Protein AF-A0A5N5L1R4-F1 (afdb_monomer_lite)

Foldseek 3Di:
DCCPVVCVQQPPDPVSVVVVVVVCVVVCVVVVVVVVVVVVCVVCPCPDCVNCVVVVVVVVVD

pLDDT: mean 90.96, std 11.71, range [50.22, 98.62]

Radius of gyration: 22.08 Å; chains: 1; bounding box: 38×36×55 Å

Secondary structure (DSSP, 8-state):
---HHHIIIIISSHHHHHHHHHHHHHHHHHHHHHHHHHHHHHHTTTTSHHHHHHHHHHTTT-

Sequence (62 aa):
AQFGPVYNLFFRKNYAMLGVVFASAFAWEMAYDSTMNGVWDRINKGRQWKDIRAKYVEGAEE

Structure (mmCIF, N/CA/C/O backbone):
data_AF-A0A5N5L1R4-F1
#
_entry.id   AF-A0A5N5L1R4-F1
#
loop_
_atom_site.group_PDB
_atom_site.id
_atom_site.type_symbol
_atom_site.label_atom_id
_atom_site.label_alt_id
_atom_site.label_comp_id
_atom_site.label_asym_id
_atom_site.label_entity_id
_atom_site.label_seq_id
_atom_site.pdbx_PDB_ins_code
_atom_site.Cartn_x
_atom_site.Cartn_y
_atom_site.Cartn_z
_atom_site.occupancy
_atom_site.B_iso_or_equiv
_atom_site.auth_seq_id
_atom_site.auth_comp_id
_atom_site.auth_asym_id
_atom_site.auth_atom_id
_atom_site.pdbx_PDB_model_num
ATOM 1 N N . ALA A 1 1 ? -7.575 17.910 19.396 1.00 55.41 1 ALA A N 1
ATOM 2 C CA . ALA A 1 1 ? -8.493 17.154 18.519 1.00 55.41 1 ALA A CA 1
ATOM 3 C C . ALA A 1 1 ? -9.323 16.202 19.373 1.00 55.41 1 ALA A C 1
ATOM 5 O O . ALA A 1 1 ? -8.763 15.565 20.259 1.00 55.41 1 ALA A O 1
ATOM 6 N N . GLN A 1 2 ? -10.641 16.141 19.170 1.00 63.97 2 GLN A N 1
ATOM 7 C CA . GLN A 1 2 ? -11.523 15.291 19.973 1.00 63.97 2 GLN A CA 1
ATOM 8 C C . GLN A 1 2 ? -11.688 13.931 19.278 1.00 63.97 2 GLN A C 1
ATOM 10 O O . GLN A 1 2 ? -12.549 13.752 18.426 1.00 63.97 2 GLN A O 1
ATOM 15 N N . PHE A 1 3 ? -10.846 12.960 19.638 1.00 80.06 3 PHE A N 1
ATOM 16 C CA . PHE A 1 3 ? -10.863 11.592 19.086 1.00 80.06 3 PHE A CA 1
ATOM 17 C C . PHE A 1 3 ? -12.012 10.715 19.619 1.00 80.06 3 PHE A C 1
ATOM 19 O O . PHE A 1 3 ? -12.059 9.515 19.356 1.00 80.06 3 PHE A O 1
ATOM 26 N N . GLY A 1 4 ? -12.944 11.303 20.375 1.00 84.50 4 GLY A N 1
ATOM 27 C CA . GLY A 1 4 ? -14.006 10.600 21.096 1.00 84.50 4 GLY A CA 1
ATOM 28 C C . GLY A 1 4 ? -14.847 9.659 20.226 1.00 84.50 4 GLY A C 1
ATOM 29 O O . GLY A 1 4 ? -15.006 8.503 20.611 1.00 84.50 4 GLY A O 1
ATOM 30 N N . PRO A 1 5 ? -15.359 10.085 19.056 1.00 91.06 5 PRO A N 1
ATOM 31 C CA . PRO A 1 5 ? -16.179 9.215 18.210 1.00 91.06 5 PRO A CA 1
ATOM 32 C C . PRO A 1 5 ? -15.416 8.003 17.654 1.00 91.06 5 PRO A C 1
ATOM 34 O O . PRO A 1 5 ? -15.891 6.878 17.772 1.00 91.06 5 PRO A O 1
ATOM 37 N N . VAL A 1 6 ? -14.204 8.211 17.126 1.00 88.81 6 VAL A N 1
ATOM 38 C CA . VAL A 1 6 ? -13.355 7.142 16.560 1.00 88.81 6 VAL A CA 1
ATOM 39 C C . VAL A 1 6 ? -12.920 6.157 17.647 1.00 88.81 6 VAL A C 1
ATOM 41 O O . VAL A 1 6 ? -13.011 4.945 17.463 1.00 88.81 6 VAL A O 1
ATOM 44 N N . TYR A 1 7 ? -12.505 6.667 18.808 1.00 88.75 7 TYR A N 1
ATOM 45 C CA . TYR A 1 7 ? -12.119 5.835 19.945 1.00 88.75 7 TYR A CA 1
ATOM 46 C C . TYR A 1 7 ? -13.292 4.993 20.461 1.00 88.75 7 TYR A C 1
ATOM 48 O O . TYR A 1 7 ? -13.149 3.788 20.661 1.00 88.75 7 TYR A O 1
ATOM 56 N N . ASN A 1 8 ? -14.468 5.604 20.639 1.00 89.56 8 ASN A N 1
ATOM 57 C CA . ASN A 1 8 ? -15.656 4.892 21.107 1.00 89.56 8 ASN A CA 1
ATOM 58 C C . ASN A 1 8 ? -16.111 3.803 20.128 1.00 89.56 8 ASN A C 1
ATOM 60 O O . ASN A 1 8 ? -16.585 2.762 20.581 1.00 89.56 8 ASN A O 1
ATOM 64 N N . LEU A 1 9 ? -15.952 4.036 18.824 1.00 87.62 9 LEU A N 1
ATOM 65 C CA . LEU A 1 9 ? -16.359 3.104 17.777 1.00 87.62 9 LEU A CA 1
ATOM 66 C C . LEU A 1 9 ? -15.394 1.919 17.633 1.00 87.62 9 LEU A C 1
ATOM 68 O O . LEU A 1 9 ? -15.838 0.776 17.589 1.00 87.62 9 LEU A O 1
ATOM 72 N N . PHE A 1 10 ? -14.086 2.178 17.583 1.00 88.81 10 PHE A N 1
ATOM 73 C CA . PHE A 1 10 ? -13.10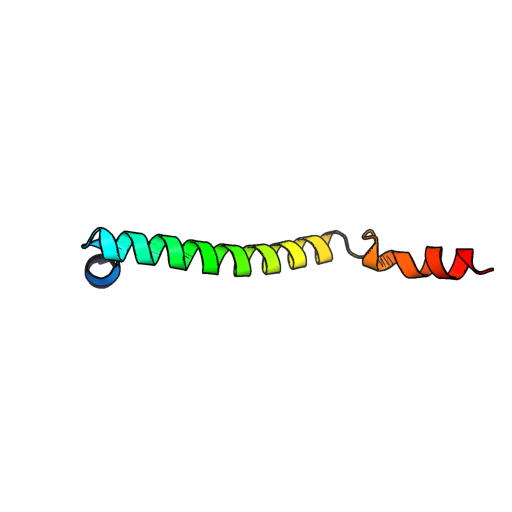4 1.158 17.198 1.00 88.81 10 PHE A CA 1
ATOM 74 C C . PHE A 1 10 ? -12.246 0.636 18.355 1.00 88.81 10 PHE A C 1
ATOM 76 O O . PHE A 1 10 ? -11.819 -0.512 18.319 1.00 88.81 10 PHE A O 1
ATOM 83 N N . PHE A 1 11 ? -12.004 1.440 19.395 1.00 90.88 11 PHE A N 1
ATOM 84 C CA . PHE A 1 11 ? -10.956 1.157 20.390 1.00 90.88 11 PHE A CA 1
ATOM 85 C C . PHE A 1 11 ? -11.466 0.975 21.827 1.00 90.88 11 PHE A C 1
ATOM 87 O O . PHE A 1 11 ? -10.740 0.463 22.673 1.00 90.88 11 PHE A O 1
ATOM 94 N N . ARG A 1 12 ? -12.720 1.334 22.131 1.00 92.81 12 ARG A N 1
ATOM 95 C CA . ARG A 1 12 ? -13.284 1.224 23.492 1.00 92.81 12 ARG A CA 1
ATOM 96 C C . ARG A 1 12 ? -13.572 -0.214 23.943 1.00 92.81 12 ARG A C 1
ATOM 98 O O . ARG A 1 12 ? -13.692 -0.467 25.142 1.00 92.81 12 ARG A O 1
ATOM 105 N N . LYS A 1 13 ? -13.755 -1.153 23.014 1.00 95.31 13 LYS A N 1
ATOM 106 C CA . LYS A 1 13 ? -14.040 -2.566 23.315 1.00 95.31 13 LYS A CA 1
ATOM 107 C C . LYS A 1 13 ? -12.886 -3.432 22.824 1.00 95.31 13 LYS A C 1
ATOM 109 O O . LYS A 1 13 ? -12.591 -3.410 21.637 1.00 95.31 13 LYS A O 1
ATOM 114 N N . ASN A 1 14 ? -12.295 -4.233 23.714 1.00 92.62 14 ASN A N 1
ATOM 115 C CA . ASN A 1 14 ? -11.094 -5.024 23.409 1.00 92.62 14 ASN A CA 1
ATOM 116 C C . ASN A 1 14 ? -11.255 -5.929 22.180 1.00 92.62 14 ASN A C 1
ATOM 118 O O . ASN A 1 14 ? -10.358 -5.971 21.351 1.00 92.62 14 ASN A O 1
ATOM 122 N N . TYR A 1 15 ? -12.393 -6.614 22.024 1.00 94.94 15 TYR A N 1
ATOM 123 C CA . TYR A 1 15 ? -12.618 -7.481 20.861 1.00 94.94 15 TYR A CA 1
ATOM 124 C C . TYR A 1 15 ? -12.725 -6.683 19.548 1.00 94.94 15 TYR A C 1
ATOM 126 O O . TYR A 1 15 ? -12.176 -7.099 18.533 1.00 94.94 15 TYR A O 1
ATOM 134 N N . ALA A 1 16 ? -13.391 -5.521 19.574 1.00 94.38 16 ALA A N 1
ATOM 135 C CA . ALA A 1 16 ? -13.529 -4.649 18.409 1.00 94.38 16 ALA A CA 1
ATOM 136 C C . ALA A 1 16 ? -12.173 -4.045 18.026 1.00 94.38 16 ALA A C 1
ATOM 138 O O . ALA A 1 16 ? -11.796 -4.082 16.859 1.00 94.38 16 ALA A O 1
ATOM 139 N N . MET A 1 17 ? -11.403 -3.596 19.021 1.00 95.19 17 MET A N 1
ATOM 140 C CA . MET A 1 17 ? -10.024 -3.146 18.845 1.00 95.19 17 MET A CA 1
ATOM 141 C C . MET A 1 17 ? -9.167 -4.227 18.187 1.00 95.19 17 MET A C 1
ATOM 143 O O . MET A 1 17 ? -8.462 -3.940 17.226 1.00 95.19 17 MET A O 1
ATOM 147 N N . LEU A 1 18 ? -9.242 -5.468 18.679 1.00 96.94 18 LEU A N 1
ATOM 148 C CA . LEU A 1 18 ? -8.475 -6.587 18.134 1.00 96.94 18 LEU A CA 1
ATOM 149 C C . LEU A 1 18 ? -8.809 -6.820 16.651 1.00 96.94 18 LEU A C 1
ATOM 151 O O . LEU A 1 18 ? -7.908 -6.944 15.825 1.00 96.94 18 LEU A O 1
ATOM 155 N N . GLY A 1 19 ? -10.103 -6.814 16.311 1.00 97.25 19 GLY A N 1
ATOM 156 C CA . GLY A 1 19 ? -10.571 -6.945 14.931 1.00 97.25 19 GLY A CA 1
ATOM 157 C C . GLY A 1 19 ? -10.095 -5.805 14.030 1.00 97.25 19 GLY A C 1
ATOM 158 O O . GLY A 1 19 ? -9.617 -6.058 12.927 1.00 97.25 19 GLY A O 1
ATOM 159 N N . VAL A 1 20 ? -10.165 -4.560 14.509 1.00 96.88 20 VAL A N 1
ATOM 160 C CA . VAL A 1 20 ? -9.697 -3.374 13.773 1.00 96.88 20 VAL A CA 1
ATOM 161 C C . VAL A 1 20 ? -8.195 -3.441 13.526 1.00 96.88 20 VAL A C 1
ATOM 163 O O . VAL A 1 20 ? -7.763 -3.205 12.401 1.00 96.88 20 VAL A O 1
ATOM 166 N N . VAL A 1 21 ? -7.403 -3.801 14.539 1.00 96.31 21 VAL A N 1
ATOM 167 C CA . VAL A 1 21 ? -5.947 -3.91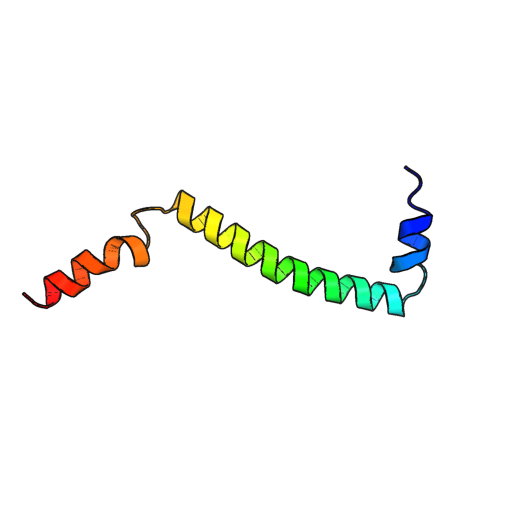8 14.402 1.00 96.31 21 VAL A CA 1
ATOM 168 C C . VAL A 1 21 ? -5.595 -4.983 13.367 1.00 96.31 21 VAL A C 1
ATOM 170 O O . VAL A 1 21 ? -4.863 -4.673 12.430 1.00 96.31 21 VAL A O 1
ATOM 173 N N . PHE A 1 22 ? -6.162 -6.189 13.452 1.00 97.56 22 PHE A N 1
ATOM 174 C CA . PHE A 1 22 ? -5.874 -7.234 12.465 1.00 97.56 22 PHE A CA 1
ATOM 175 C C . PHE A 1 22 ? -6.335 -6.870 11.056 1.00 97.56 22 PHE A C 1
ATOM 177 O O . PHE A 1 22 ? -5.555 -7.000 10.116 1.00 97.56 22 PHE A O 1
ATOM 184 N N . ALA A 1 23 ? -7.556 -6.360 10.895 1.00 97.31 23 ALA A N 1
ATOM 185 C CA . ALA A 1 23 ? -8.046 -5.939 9.585 1.00 97.31 23 ALA A CA 1
ATOM 186 C C . ALA A 1 23 ? -7.162 -4.836 8.981 1.00 97.31 23 ALA A C 1
ATOM 188 O O . ALA A 1 23 ? -6.828 -4.883 7.797 1.00 97.31 23 ALA A O 1
ATOM 189 N N . SER A 1 24 ? -6.742 -3.871 9.806 1.00 97.38 24 SER A N 1
ATOM 190 C CA . SER A 1 24 ? -5.841 -2.804 9.374 1.00 97.38 24 SER A CA 1
ATOM 191 C C . SER A 1 24 ? -4.460 -3.329 8.991 1.00 97.38 24 SER A C 1
ATOM 193 O O . SER A 1 24 ? -3.912 -2.858 8.004 1.00 97.38 24 SER A O 1
ATOM 195 N N . ALA A 1 25 ? -3.931 -4.331 9.701 1.00 97.94 25 ALA A N 1
ATOM 196 C CA . ALA A 1 25 ? -2.644 -4.940 9.386 1.00 97.94 25 ALA A CA 1
ATOM 197 C C . ALA A 1 25 ? -2.660 -5.617 8.007 1.00 97.94 25 ALA A C 1
ATOM 199 O O . ALA A 1 25 ? -1.779 -5.342 7.201 1.00 97.94 25 ALA A O 1
ATOM 200 N N . PHE A 1 26 ? -3.693 -6.408 7.695 1.00 97.62 26 PHE A N 1
ATOM 201 C CA . PHE A 1 26 ? -3.829 -7.033 6.372 1.00 97.62 26 PHE A CA 1
ATOM 202 C C . PHE A 1 26 ? -3.987 -6.002 5.251 1.00 97.62 26 PHE A C 1
ATOM 204 O O . PHE A 1 26 ? -3.320 -6.084 4.220 1.00 97.62 26 PHE A O 1
ATOM 211 N N . ALA A 1 27 ? -4.855 -5.006 5.450 1.00 98.12 27 ALA A N 1
ATOM 212 C CA . ALA A 1 27 ? -5.041 -3.945 4.464 1.00 98.12 27 ALA A CA 1
ATOM 213 C C . ALA A 1 27 ? -3.750 -3.133 4.255 1.00 98.12 27 ALA A C 1
ATOM 215 O O . ALA A 1 27 ? -3.424 -2.760 3.126 1.00 98.12 27 ALA A O 1
ATOM 216 N N . TRP A 1 28 ? -3.013 -2.878 5.340 1.00 98.00 28 TRP A N 1
ATOM 217 C CA . TRP A 1 28 ? -1.734 -2.184 5.309 1.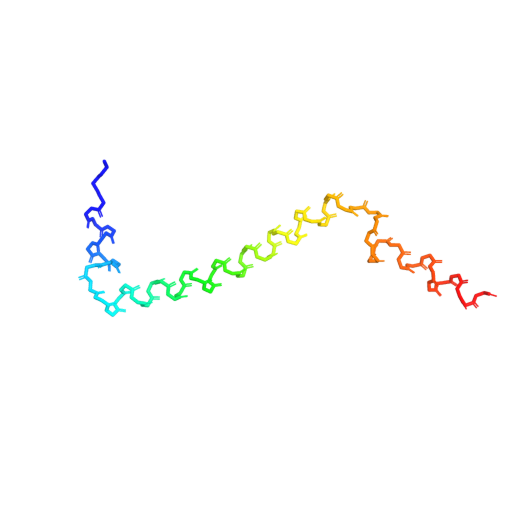00 98.00 28 TRP A CA 1
ATOM 218 C C . TRP A 1 28 ? -0.675 -2.984 4.560 1.00 98.00 28 TRP A C 1
ATOM 220 O O . TRP A 1 28 ? -0.062 -2.423 3.663 1.00 98.00 28 TRP A O 1
ATOM 230 N N . GLU A 1 29 ? -0.487 -4.265 4.879 1.00 97.75 29 GLU A N 1
ATOM 231 C CA . GLU A 1 29 ? 0.476 -5.153 4.213 1.00 97.75 29 GLU A CA 1
ATOM 232 C C . GLU A 1 29 ? 0.295 -5.123 2.690 1.00 97.75 29 GLU A C 1
ATOM 234 O O . GLU A 1 29 ? 1.219 -4.761 1.964 1.00 97.75 29 GLU A O 1
ATOM 239 N N . MET A 1 30 ? -0.928 -5.368 2.205 1.00 97.56 30 MET A N 1
ATOM 240 C CA . MET A 1 30 ? -1.227 -5.367 0.768 1.00 97.56 30 MET A CA 1
ATOM 241 C C . MET A 1 30 ? -0.901 -4.028 0.091 1.00 97.56 30 MET A C 1
ATOM 243 O O . MET A 1 30 ? -0.292 -3.988 -0.984 1.00 97.56 30 MET A O 1
ATOM 247 N N . ALA A 1 31 ? -1.336 -2.920 0.697 1.00 98.31 31 ALA A N 1
ATOM 248 C CA . ALA A 1 31 ? -1.121 -1.593 0.135 1.00 98.31 31 ALA A CA 1
ATOM 249 C C . ALA A 1 31 ? 0.361 -1.198 0.182 1.00 98.31 31 ALA A C 1
ATOM 251 O O . ALA A 1 31 ? 0.891 -0.640 -0.785 1.00 98.31 31 ALA A O 1
ATOM 252 N N . TYR A 1 32 ? 1.029 -1.490 1.296 1.00 98.25 32 TYR A N 1
ATOM 253 C CA . TYR A 1 32 ? 2.423 -1.154 1.529 1.00 98.25 32 TYR A CA 1
ATOM 254 C C . TYR A 1 32 ? 3.334 -1.916 0.571 1.00 98.25 32 TYR A C 1
ATOM 256 O O . TYR A 1 32 ? 4.121 -1.275 -0.127 1.00 98.25 32 TYR A O 1
ATOM 264 N N . ASP A 1 33 ? 3.165 -3.232 0.440 1.00 98.25 33 ASP A N 1
ATOM 265 C CA . ASP A 1 33 ? 3.975 -4.062 -0.456 1.00 98.25 33 ASP A CA 1
ATOM 266 C C . ASP A 1 33 ? 3.848 -3.615 -1.910 1.00 98.25 33 ASP A C 1
ATOM 268 O O . ASP A 1 33 ? 4.852 -3.373 -2.583 1.00 98.25 33 ASP A O 1
ATOM 272 N N . SER A 1 34 ? 2.620 -3.417 -2.402 1.00 98.06 34 SER A N 1
ATOM 273 C CA . SER A 1 34 ? 2.413 -2.938 -3.773 1.00 98.06 34 SER A CA 1
ATOM 274 C C . SER A 1 34 ? 3.043 -1.562 -3.999 1.00 98.06 34 SER A C 1
ATOM 276 O O . SER A 1 34 ? 3.609 -1.306 -5.065 1.00 98.06 34 SER A O 1
ATOM 278 N N . THR A 1 35 ? 2.945 -0.666 -3.016 1.00 98.56 35 THR A N 1
ATOM 279 C CA . THR A 1 35 ? 3.491 0.690 -3.134 1.00 98.56 35 THR A CA 1
ATOM 280 C C . THR A 1 35 ? 5.014 0.661 -3.117 1.00 98.56 35 THR A C 1
ATOM 282 O O . THR A 1 35 ? 5.651 1.280 -3.972 1.00 98.56 35 THR A O 1
ATOM 285 N N . MET A 1 36 ? 5.611 -0.069 -2.176 1.00 98.50 36 MET A N 1
ATOM 286 C CA . MET A 1 36 ? 7.062 -0.148 -2.031 1.00 98.50 36 MET A CA 1
ATOM 287 C C . MET A 1 36 ? 7.711 -0.896 -3.192 1.00 98.50 36 MET A C 1
ATOM 289 O O . MET A 1 36 ? 8.750 -0.443 -3.670 1.00 98.50 36 MET A O 1
ATOM 293 N N . ASN A 1 37 ? 7.066 -1.930 -3.738 1.00 98.25 37 ASN A N 1
ATOM 294 C CA . ASN A 1 37 ? 7.491 -2.549 -4.996 1.00 98.25 37 ASN A CA 1
ATOM 295 C C . ASN A 1 37 ? 7.531 -1.518 -6.133 1.00 98.25 37 ASN A C 1
ATOM 297 O O . ASN A 1 37 ? 8.534 -1.404 -6.829 1.00 98.25 37 ASN A O 1
ATOM 301 N N . GLY A 1 38 ? 6.495 -0.687 -6.281 1.00 98.25 38 GLY A N 1
ATOM 302 C CA . GLY A 1 38 ? 6.485 0.370 -7.298 1.00 98.25 38 GLY A CA 1
ATOM 303 C C . GLY A 1 38 ? 7.573 1.435 -7.094 1.00 98.25 38 GLY A C 1
ATOM 304 O O . GLY A 1 38 ? 8.165 1.923 -8.062 1.00 98.25 38 GLY A O 1
ATOM 305 N N . VAL A 1 39 ? 7.862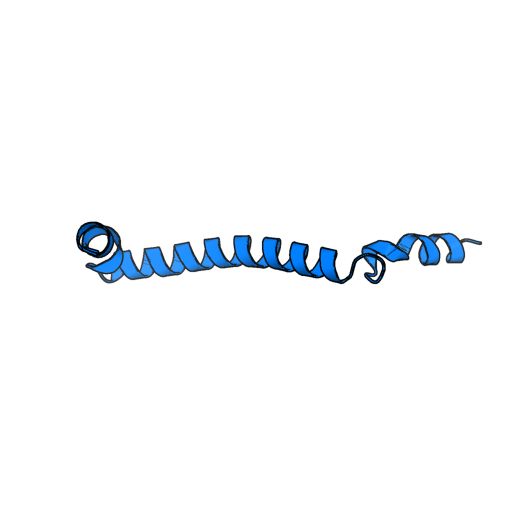 1.797 -5.842 1.00 98.62 39 VAL A N 1
ATO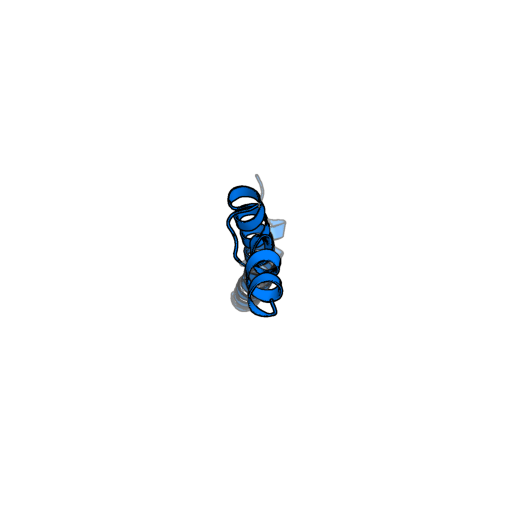M 306 C CA . VAL A 1 39 ? 8.969 2.709 -5.507 1.00 98.62 39 VAL A CA 1
ATOM 307 C C . VAL A 1 39 ? 10.310 2.078 -5.879 1.00 98.62 39 VAL A C 1
ATOM 309 O O . VAL A 1 39 ? 11.114 2.714 -6.566 1.00 98.62 39 VAL A O 1
ATOM 312 N N . TRP A 1 40 ? 10.531 0.827 -5.480 1.00 98.25 40 TRP A N 1
ATOM 313 C CA . TRP A 1 40 ? 11.741 0.073 -5.794 1.00 98.25 40 TRP A CA 1
ATOM 314 C C . TRP A 1 40 ? 11.962 -0.041 -7.302 1.00 98.25 40 TRP A C 1
ATOM 316 O O . TRP A 1 40 ? 13.060 0.243 -7.790 1.00 98.25 40 TRP A O 1
ATOM 326 N N . ASP A 1 41 ? 10.906 -0.373 -8.040 1.00 98.25 41 ASP A N 1
ATOM 327 C CA . ASP A 1 41 ? 10.924 -0.513 -9.490 1.00 98.25 41 ASP A CA 1
ATOM 328 C C . ASP A 1 41 ? 11.334 0.779 -10.188 1.00 98.25 41 ASP A C 1
ATOM 330 O O . ASP A 1 41 ? 12.108 0.763 -11.145 1.00 98.25 41 ASP A O 1
ATOM 334 N N . ARG A 1 42 ? 10.826 1.915 -9.700 1.00 98.00 42 ARG A N 1
ATOM 335 C CA . ARG A 1 42 ? 11.142 3.229 -10.262 1.00 98.00 42 ARG A CA 1
ATOM 336 C C . ARG A 1 42 ? 12.590 3.619 -9.995 1.00 98.00 42 ARG A C 1
ATOM 338 O O . ARG A 1 42 ? 13.244 4.133 -10.900 1.00 98.00 42 ARG A O 1
ATOM 345 N N . ILE A 1 43 ? 13.084 3.372 -8.784 1.00 98.44 43 ILE A N 1
ATOM 346 C CA . ILE A 1 43 ? 14.467 3.689 -8.398 1.00 98.44 43 ILE A CA 1
ATOM 347 C C . ILE A 1 43 ? 15.463 2.808 -9.163 1.00 98.44 43 ILE A C 1
ATOM 349 O O . ILE A 1 43 ? 16.522 3.282 -9.569 1.00 98.44 43 ILE A O 1
ATOM 353 N N . ASN A 1 44 ? 15.123 1.540 -9.397 1.00 98.19 44 ASN A N 1
ATOM 354 C CA . ASN A 1 44 ? 16.013 0.565 -10.030 1.00 98.19 44 ASN A CA 1
ATOM 355 C C . ASN A 1 44 ? 15.717 0.330 -11.517 1.00 98.19 44 ASN A C 1
ATOM 357 O O . ASN A 1 44 ? 16.217 -0.637 -12.098 1.00 98.19 44 ASN A O 1
ATOM 361 N N . LYS A 1 45 ? 14.929 1.205 -12.151 1.00 97.31 45 LYS A N 1
A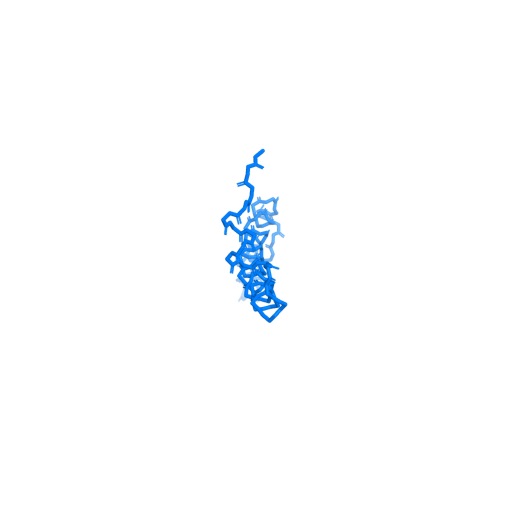TOM 362 C CA . LYS A 1 45 ? 14.541 1.070 -13.556 1.00 97.31 45 LYS A CA 1
ATOM 363 C C . LYS A 1 45 ? 15.765 0.885 -14.458 1.00 97.31 45 LYS A C 1
ATOM 365 O O . LYS A 1 45 ? 16.716 1.663 -14.406 1.00 97.31 45 LYS A O 1
ATOM 370 N N . GLY A 1 46 ? 15.726 -0.140 -15.305 1.00 95.62 46 GLY A N 1
ATOM 371 C CA . GLY A 1 46 ? 16.798 -0.480 -16.244 1.00 95.62 46 GLY A CA 1
ATOM 372 C C . GLY A 1 46 ? 17.926 -1.323 -15.644 1.00 95.62 46 GLY A C 1
ATOM 373 O O . GLY A 1 46 ? 18.827 -1.727 -16.374 1.00 95.62 46 GLY A O 1
ATOM 374 N N . ARG A 1 47 ? 17.882 -1.610 -14.337 1.00 96.50 47 ARG A N 1
ATOM 375 C CA . ARG A 1 47 ? 18.842 -2.487 -13.642 1.00 96.50 47 ARG A CA 1
ATOM 376 C C . ARG A 1 47 ? 18.214 -3.796 -13.182 1.00 96.50 47 ARG A C 1
ATOM 378 O O . ARG A 1 47 ? 18.933 -4.726 -12.828 1.00 96.50 47 ARG A O 1
ATOM 385 N N . GLN A 1 48 ? 16.888 -3.872 -13.143 1.00 97.31 48 GLN A N 1
ATOM 386 C CA . GLN A 1 48 ? 16.196 -5.063 -12.673 1.00 97.31 48 GLN A CA 1
ATOM 387 C C . GLN A 1 48 ? 16.221 -6.148 -13.738 1.00 97.31 48 GLN A C 1
ATOM 389 O O . GLN A 1 48 ? 16.158 -5.860 -14.931 1.00 97.31 48 GLN A O 1
ATOM 394 N N . TRP A 1 49 ? 16.219 -7.409 -13.301 1.00 95.88 49 TRP A N 1
ATOM 395 C CA . TRP A 1 49 ? 16.167 -8.545 -14.218 1.00 95.88 49 TRP A CA 1
ATOM 396 C C . TRP A 1 49 ? 14.998 -8.439 -15.201 1.00 95.88 49 TRP A C 1
ATOM 398 O O . TRP A 1 49 ? 15.202 -8.583 -16.398 1.00 95.88 49 TRP A O 1
ATOM 408 N N . LYS A 1 50 ? 13.799 -8.075 -14.730 1.00 94.69 50 LYS A N 1
ATOM 409 C CA . LYS A 1 50 ? 12.626 -7.860 -15.595 1.00 94.69 50 LYS A CA 1
ATOM 410 C C . LYS A 1 50 ? 12.823 -6.796 -16.685 1.00 94.69 50 LYS A C 1
ATOM 412 O O . LYS A 1 50 ? 12.172 -6.890 -17.715 1.00 94.69 50 LYS A O 1
ATOM 417 N N . ASP A 1 51 ? 13.729 -5.838 -16.483 1.00 95.75 51 ASP A N 1
ATOM 418 C CA . ASP A 1 51 ? 14.026 -4.782 -17.456 1.00 95.75 51 ASP A CA 1
ATOM 419 C C . ASP A 1 51 ? 15.080 -5.226 -18.488 1.00 95.75 51 ASP A C 1
ATOM 421 O O . ASP A 1 51 ? 15.079 -4.747 -19.621 1.00 95.75 51 ASP A O 1
ATOM 425 N N . ILE A 1 52 ? 16.002 -6.120 -18.107 1.00 94.44 52 ILE A N 1
ATOM 426 C CA . ILE A 1 52 ? 17.159 -6.507 -18.938 1.00 94.44 52 ILE A CA 1
ATOM 427 C C . ILE A 1 52 ? 17.080 -7.934 -19.493 1.00 94.44 52 ILE A C 1
ATOM 429 O O . ILE A 1 52 ? 17.852 -8.266 -20.389 1.00 94.44 52 ILE A O 1
ATOM 433 N N . ARG A 1 53 ? 16.159 -8.768 -18.993 1.00 93.94 53 ARG A N 1
ATOM 434 C CA . ARG A 1 53 ? 16.062 -10.206 -19.295 1.00 93.94 53 ARG A CA 1
ATOM 435 C C . ARG A 1 53 ? 16.037 -10.508 -20.786 1.00 93.94 53 ARG A C 1
ATOM 437 O O . ARG A 1 53 ? 16.730 -11.426 -21.207 1.00 93.94 53 ARG A O 1
ATOM 444 N N . ALA A 1 54 ? 15.255 -9.754 -21.562 1.00 91.62 54 ALA A N 1
ATOM 445 C CA . ALA A 1 54 ? 15.083 -9.999 -22.997 1.00 91.62 54 ALA A CA 1
ATOM 446 C C . ALA A 1 54 ? 16.435 -10.086 -23.727 1.00 91.62 54 ALA A C 1
ATOM 448 O O . ALA A 1 54 ? 16.674 -11.036 -24.460 1.00 91.62 54 ALA A O 1
ATOM 449 N N . LYS A 1 55 ? 17.380 -9.199 -23.382 1.00 87.81 55 LYS A N 1
ATOM 450 C CA . LYS A 1 55 ? 18.727 -9.154 -23.975 1.00 87.81 55 LYS A CA 1
ATOM 451 C C . LYS A 1 55 ? 19.533 -10.442 -23.789 1.00 87.81 55 LYS A C 1
ATOM 453 O O . LYS A 1 55 ? 20.395 -10.733 -24.605 1.00 87.81 55 LYS A O 1
ATOM 458 N N . TYR A 1 56 ? 19.299 -11.169 -22.699 1.00 86.62 56 TYR A N 1
ATOM 459 C CA . TYR A 1 56 ? 20.077 -12.356 -22.332 1.00 86.62 56 TYR A CA 1
ATOM 460 C C . TYR A 1 56 ? 19.380 -13.665 -22.687 1.00 86.62 56 TYR A C 1
ATOM 462 O O . TYR A 1 56 ? 20.040 -14.692 -22.765 1.00 86.62 56 TYR A O 1
ATOM 470 N N . VAL A 1 57 ? 18.056 -13.645 -22.845 1.00 86.88 57 VAL A N 1
ATOM 471 C CA . VAL A 1 57 ? 17.295 -14.830 -23.253 1.00 86.88 57 VAL A CA 1
ATOM 472 C C . VAL A 1 57 ? 17.305 -14.959 -24.772 1.00 86.88 57 VAL A C 1
ATOM 474 O O . VAL A 1 57 ? 17.569 -16.042 -25.266 1.00 86.88 57 VAL A O 1
ATOM 477 N N . GLU A 1 58 ? 17.110 -13.860 -25.504 1.00 76.44 58 GLU A N 1
ATOM 478 C CA . GLU A 1 58 ? 17.153 -13.870 -26.974 1.00 76.44 58 GLU A CA 1
ATOM 479 C C . GLU A 1 58 ? 18.590 -14.053 -27.489 1.00 76.44 58 GLU A C 1
ATOM 481 O O . GLU A 1 58 ? 18.829 -14.859 -28.376 1.00 76.44 58 GLU A O 1
ATOM 486 N N . GLY A 1 59 ? 19.580 -13.402 -26.866 1.00 64.00 59 GLY A N 1
ATOM 487 C CA . GLY A 1 59 ? 20.997 -13.566 -27.224 1.00 64.00 59 GLY A CA 1
ATOM 488 C C . GLY A 1 59 ? 21.636 -14.894 -26.793 1.00 64.00 59 GLY A C 1
ATOM 489 O O . GLY A 1 59 ? 22.835 -15.060 -26.976 1.00 64.00 59 GLY A O 1
ATOM 490 N N . ALA A 1 60 ? 20.877 -15.800 -26.168 1.00 59.25 60 ALA A N 1
ATOM 491 C CA . ALA A 1 60 ? 21.308 -17.172 -25.883 1.00 59.25 60 ALA A CA 1
ATOM 492 C C . ALA A 1 60 ? 20.742 -18.189 -26.893 1.00 59.25 60 ALA A C 1
ATOM 494 O O . ALA A 1 60 ? 21.118 -19.360 -26.840 1.00 59.25 60 ALA A O 1
ATOM 495 N N . GLU A 1 61 ? 19.822 -17.759 -27.765 1.00 57.94 61 GLU A N 1
ATOM 496 C CA . GLU A 1 61 ? 19.232 -18.579 -28.831 1.00 57.94 61 GLU A CA 1
ATOM 497 C C . GLU A 1 61 ? 19.928 -18.378 -30.197 1.00 57.94 61 GLU A C 1
ATOM 499 O O . GLU A 1 61 ? 19.695 -19.176 -31.106 1.00 57.94 61 GLU A O 1
ATOM 504 N N . GLU A 1 62 ? 20.816 -17.379 -30.323 1.00 50.22 62 GLU A N 1
ATOM 505 C CA . GLU A 1 62 ? 21.816 -17.229 -31.404 1.00 50.22 62 GLU A CA 1
ATOM 506 C C . GLU A 1 62 ? 23.201 -17.735 -30.970 1.00 50.22 62 GLU A C 1
ATOM 508 O O . GLU A 1 62 ? 23.883 -18.367 -31.813 1.00 50.22 62 GLU A O 1
#